Protein AF-A0A0D0HLS8-F1 (afdb_monomer)

Organism: NCBI:txid265546

pLDDT: mean 93.33, std 6.95, range [55.5, 98.62]

Foldseek 3Di:
DDPVVVVVVLVVDPVSVVVVVVVVVVQVVCCVVPVDGDDPVPDDPVRVVVVVVVVVVVVVVVVVVVVVVVVVVVVVVVVVVVVVVD

Mean predicted aligned error: 5.57 Å

Secondary structure (DSSP, 8-state):
--HHHHHHHHHHSHHHHHHHHHHHHHHHHHHHHHSS---GGGS-HHHHHHHHHHHHHHHHHHHHHHHHHHHHHHHHHHHHHHHTT-

Radius of gyration: 21.07 Å; Cα contacts (8 Å, |Δi|>4): 13; chains: 1; bounding box: 44×41×54 Å

Structure (mmCIF, N/CA/C/O backbone):
data_AF-A0A0D0HLS8-F1
#
_entry.id   AF-A0A0D0HLS8-F1
#
loop_
_atom_site.group_PDB
_atom_site.id
_atom_site.type_symbol
_atom_site.label_atom_id
_atom_site.label_alt_id
_atom_site.label_comp_id
_atom_site.label_asym_id
_atom_site.label_entity_id
_atom_site.label_seq_id
_atom_site.pdbx_PDB_ins_code
_atom_site.Cartn_x
_atom_site.Cartn_y
_atom_site.Cartn_z
_atom_site.occupancy
_atom_site.B_iso_or_equiv
_atom_site.auth_seq_id
_atom_site.auth_comp_id
_atom_site.auth_asym_id
_atom_site.auth_atom_id
_atom_site.pdbx_PDB_model_num
ATOM 1 N N . MET A 1 1 ? 10.831 -30.171 -1.092 1.00 67.69 1 MET A N 1
ATOM 2 C CA . MET A 1 1 ? 9.585 -29.433 -0.771 1.00 67.69 1 MET A CA 1
ATOM 3 C C . MET A 1 1 ? 9.016 -28.932 -2.093 1.00 67.69 1 MET A C 1
ATOM 5 O O . MET A 1 1 ? 9.802 -28.420 -2.878 1.00 67.69 1 MET A O 1
ATOM 9 N N . ASN A 1 2 ? 7.741 -29.172 -2.414 1.00 88.75 2 ASN A N 1
ATOM 10 C CA . ASN A 1 2 ? 7.169 -28.793 -3.719 1.00 88.75 2 ASN A CA 1
ATOM 11 C C . ASN A 1 2 ? 6.195 -27.610 -3.584 1.00 88.75 2 ASN A C 1
ATOM 13 O O . ASN A 1 2 ? 5.717 -27.325 -2.488 1.00 88.75 2 ASN A O 1
ATOM 17 N N . ALA A 1 3 ? 5.882 -26.936 -4.695 1.00 85.56 3 ALA A N 1
ATOM 18 C CA . ALA A 1 3 ? 5.000 -25.763 -4.701 1.00 85.56 3 ALA A CA 1
ATOM 19 C C . ALA A 1 3 ? 3.627 -26.038 -4.056 1.00 85.56 3 ALA A C 1
ATOM 21 O O . ALA A 1 3 ? 3.088 -25.195 -3.341 1.00 85.56 3 ALA A O 1
ATOM 22 N N . LYS A 1 4 ? 3.097 -27.256 -4.232 1.00 90.50 4 LYS A N 1
ATOM 23 C CA . LYS A 1 4 ? 1.830 -27.696 -3.629 1.00 90.50 4 LYS A CA 1
ATOM 24 C C . LYS A 1 4 ? 1.871 -27.656 -2.099 1.00 90.50 4 LYS A C 1
ATOM 26 O O . LYS A 1 4 ? 0.861 -27.349 -1.474 1.00 90.50 4 LYS A O 1
ATOM 31 N N . HIS A 1 5 ? 3.025 -27.942 -1.501 1.00 92.19 5 HIS A N 1
ATOM 32 C CA . HIS A 1 5 ? 3.199 -27.908 -0.056 1.00 92.19 5 HIS A CA 1
ATOM 33 C C . HIS A 1 5 ? 3.097 -26.480 0.505 1.00 92.19 5 HIS A C 1
ATOM 35 O O . HIS A 1 5 ? 2.256 -26.245 1.366 1.00 92.19 5 HIS A O 1
ATOM 41 N N . TRP A 1 6 ? 3.864 -25.508 -0.006 1.00 89.94 6 TRP A N 1
ATOM 42 C CA . TRP A 1 6 ? 3.768 -24.123 0.488 1.00 89.94 6 TRP A CA 1
ATOM 43 C C . TRP A 1 6 ? 2.419 -23.480 0.184 1.00 89.94 6 TRP A C 1
ATOM 45 O O . TRP A 1 6 ? 1.890 -22.760 1.024 1.00 89.94 6 TRP A O 1
ATOM 55 N N . MET A 1 7 ? 1.815 -23.793 -0.965 1.00 90.06 7 MET A N 1
ATOM 56 C CA . MET A 1 7 ? 0.477 -23.293 -1.280 1.00 90.06 7 MET A CA 1
ATOM 57 C C . MET A 1 7 ? -0.573 -23.799 -0.281 1.00 90.06 7 MET A C 1
ATOM 59 O O . MET A 1 7 ? -1.476 -23.059 0.102 1.00 90.06 7 MET A O 1
ATOM 63 N N . ASN A 1 8 ? -0.441 -25.044 0.187 1.00 93.19 8 ASN A N 1
ATOM 64 C CA . ASN A 1 8 ? -1.308 -25.578 1.233 1.00 93.19 8 ASN A CA 1
ATOM 65 C C . ASN A 1 8 ? -1.124 -24.832 2.565 1.00 93.19 8 ASN A C 1
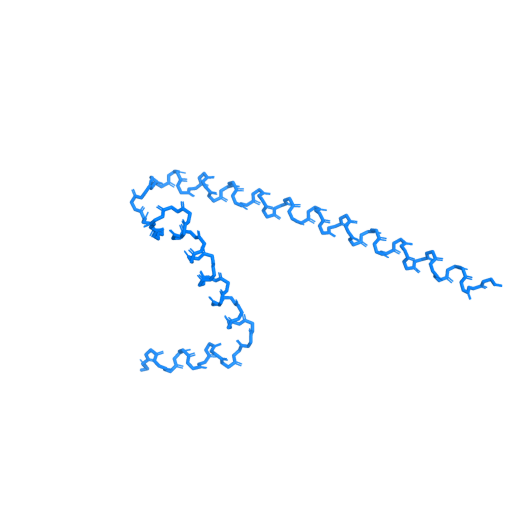ATOM 67 O O . ASN A 1 8 ? -2.111 -24.515 3.221 1.00 93.19 8 ASN A O 1
ATOM 71 N N . GLU A 1 9 ? 0.113 -24.508 2.947 1.00 93.06 9 GLU A N 1
ATOM 72 C CA . GLU A 1 9 ? 0.380 -23.745 4.176 1.00 93.06 9 GLU A CA 1
ATOM 73 C C . GLU A 1 9 ? -0.152 -22.305 4.105 1.00 93.06 9 GLU A C 1
ATOM 75 O O . GLU A 1 9 ? -0.780 -21.843 5.058 1.00 93.06 9 GLU A O 1
ATOM 80 N N . LEU A 1 10 ? -0.003 -21.622 2.962 1.00 92.69 10 LEU A N 1
ATOM 81 C CA . LEU A 1 10 ? -0.591 -20.292 2.749 1.00 92.69 10 LEU A CA 1
ATOM 82 C C . LEU A 1 10 ? -2.122 -20.328 2.876 1.00 92.69 10 LEU A C 1
ATOM 84 O O . LEU A 1 10 ? -2.704 -19.481 3.548 1.00 92.69 10 LEU A O 1
ATOM 88 N N . ASN A 1 11 ? -2.769 -21.346 2.299 1.00 91.88 11 ASN A N 1
ATOM 89 C CA . ASN A 1 11 ? -4.228 -21.480 2.301 1.00 91.88 11 ASN A CA 1
ATOM 90 C C . ASN A 1 11 ? -4.833 -21.803 3.676 1.00 91.88 11 ASN A C 1
ATOM 92 O O . ASN A 1 11 ? -5.995 -21.471 3.912 1.00 91.88 11 ASN A O 1
ATOM 96 N N . LYS A 1 12 ? -4.077 -22.439 4.580 1.00 95.44 12 LYS A N 1
ATOM 97 C CA . LYS A 1 12 ? -4.524 -22.693 5.962 1.00 95.44 12 LYS A CA 1
ATOM 98 C C . LYS A 1 12 ? -4.613 -21.409 6.787 1.00 95.44 12 LYS A C 1
ATOM 100 O O . LYS A 1 12 ? -5.404 -21.344 7.725 1.00 95.44 12 LYS A O 1
ATOM 105 N N . ASN A 1 13 ? -3.808 -20.397 6.463 1.00 96.44 13 ASN A N 1
ATOM 106 C CA . ASN A 1 13 ? -3.814 -19.121 7.165 1.00 96.44 13 ASN A CA 1
ATOM 107 C C . ASN A 1 13 ? -4.752 -18.130 6.461 1.00 96.44 13 ASN A C 1
ATOM 109 O O . ASN A 1 13 ? -4.471 -17.641 5.368 1.00 96.44 13 ASN A O 1
ATOM 113 N N . GLN A 1 14 ? -5.859 -17.783 7.121 1.00 95.62 14 GLN A N 1
ATOM 114 C CA . GLN A 1 14 ? -6.873 -16.902 6.543 1.00 95.62 14 GLN A CA 1
ATOM 115 C C . GLN A 1 14 ? -6.335 -15.505 6.183 1.00 95.62 14 GLN A C 1
ATOM 117 O O . GLN A 1 14 ? -6.778 -14.927 5.191 1.00 95.62 14 GLN A O 1
ATOM 122 N N . ILE A 1 15 ? -5.374 -14.968 6.942 1.00 95.81 15 ILE A N 1
ATOM 123 C CA . ILE A 1 15 ? -4.768 -13.657 6.662 1.00 95.81 15 ILE A CA 1
ATOM 124 C C . ILE A 1 15 ? -3.947 -13.731 5.374 1.00 95.81 15 ILE A C 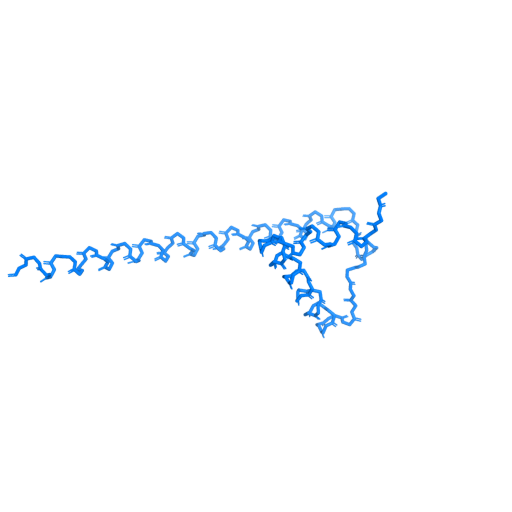1
ATOM 126 O O . ILE A 1 15 ? -4.131 -12.903 4.484 1.00 95.81 15 ILE A O 1
ATOM 130 N N . LEU A 1 16 ? -3.098 -14.752 5.232 1.00 95.50 16 LEU A N 1
ATOM 131 C CA . LEU A 1 16 ? -2.282 -14.933 4.026 1.00 95.50 16 LEU A CA 1
ATOM 132 C C . LEU A 1 16 ? -3.159 -15.169 2.793 1.00 95.50 16 LEU A C 1
ATOM 134 O O . LEU A 1 16 ? -2.936 -14.556 1.750 1.00 95.50 16 LEU A O 1
ATOM 138 N N . ARG A 1 17 ? -4.223 -15.965 2.937 1.00 94.75 17 ARG A N 1
ATOM 139 C CA . ARG A 1 17 ? -5.217 -16.176 1.879 1.00 94.75 17 ARG A CA 1
ATOM 140 C C . ARG A 1 17 ? -5.927 -14.882 1.469 1.00 94.75 17 ARG A C 1
ATOM 142 O O . ARG A 1 17 ? -6.207 -14.684 0.290 1.00 94.75 17 ARG A O 1
ATOM 149 N N . ASN A 1 18 ? -6.227 -13.991 2.414 1.00 95.25 18 ASN A N 1
ATOM 150 C CA . ASN A 1 18 ? -6.828 -12.693 2.100 1.00 95.25 18 ASN A CA 1
ATOM 151 C C . ASN A 1 18 ? -5.870 -11.804 1.296 1.00 95.25 18 ASN A C 1
ATOM 153 O O . ASN A 1 18 ? -6.302 -11.168 0.339 1.00 95.25 18 ASN A O 1
ATOM 157 N N . VAL A 1 19 ? -4.577 -11.800 1.638 1.00 96.06 19 VAL A N 1
ATOM 158 C CA . VAL A 1 19 ? -3.553 -11.064 0.879 1.00 96.06 19 VAL A CA 1
ATOM 159 C C . VAL A 1 19 ? -3.427 -11.610 -0.547 1.00 96.06 19 VAL A C 1
ATOM 161 O O . VAL A 1 19 ? -3.373 -10.826 -1.491 1.00 96.06 19 VAL A O 1
ATOM 164 N N . GLN A 1 20 ? -3.455 -12.935 -0.727 1.00 94.94 20 GLN A N 1
ATOM 165 C CA . GLN A 1 20 ? -3.449 -13.553 -2.061 1.00 94.94 20 GLN A CA 1
ATOM 166 C C . GLN A 1 20 ? -4.641 -13.094 -2.907 1.00 94.94 20 GLN A C 1
ATOM 168 O O . GLN A 1 20 ? -4.455 -12.617 -4.022 1.00 94.94 20 GLN A O 1
ATOM 173 N N . LYS A 1 21 ? -5.855 -13.146 -2.348 1.00 95.38 21 LYS A N 1
ATOM 174 C CA . LYS A 1 21 ? -7.062 -12.671 -3.041 1.00 95.38 21 LYS A CA 1
ATOM 175 C C . LYS A 1 21 ? -6.988 -11.194 -3.409 1.00 95.38 21 LYS A C 1
ATOM 177 O O . LYS A 1 21 ? -7.477 -10.800 -4.466 1.00 95.38 21 LYS A O 1
ATOM 182 N N . LEU A 1 22 ? -6.401 -10.369 -2.541 1.00 96.31 22 LEU A N 1
ATOM 183 C CA . LEU A 1 22 ? -6.213 -8.951 -2.828 1.00 96.31 22 LEU A CA 1
ATOM 184 C C . LEU A 1 22 ? -5.278 -8.759 -4.029 1.00 96.31 22 LEU A C 1
ATOM 186 O O . LEU A 1 22 ? -5.616 -7.999 -4.931 1.00 96.31 22 LEU A O 1
ATOM 190 N N . LEU A 1 23 ? -4.152 -9.479 -4.074 1.00 95.56 23 LEU A N 1
ATOM 191 C CA . LEU A 1 23 ? -3.224 -9.443 -5.207 1.00 95.56 23 LEU A CA 1
ATOM 192 C C . LEU A 1 23 ? -3.906 -9.868 -6.515 1.00 95.56 23 LEU A C 1
ATOM 194 O O . LEU A 1 23 ? -3.755 -9.188 -7.529 1.00 95.56 23 LEU A O 1
ATOM 198 N N . GLU A 1 24 ? -4.677 -10.956 -6.485 1.00 95.88 24 GLU A N 1
ATOM 199 C CA . GLU A 1 24 ? -5.443 -11.449 -7.637 1.00 95.88 24 GLU A CA 1
ATOM 200 C C . GLU A 1 24 ? -6.439 -10.389 -8.127 1.00 95.88 24 GLU A C 1
ATOM 202 O O . GLU A 1 24 ? -6.404 -10.000 -9.292 1.00 95.88 24 GLU A O 1
ATOM 207 N N . THR A 1 25 ? -7.249 -9.841 -7.216 1.00 96.44 25 THR A N 1
ATOM 208 C CA . THR A 1 25 ? -8.270 -8.827 -7.531 1.00 96.44 25 THR A CA 1
ATOM 209 C C . THR A 1 25 ? -7.653 -7.552 -8.110 1.00 96.44 25 THR A C 1
ATOM 211 O O . THR A 1 25 ? -8.178 -6.964 -9.052 1.00 96.44 25 THR A O 1
ATOM 214 N N . GLN A 1 26 ? -6.538 -7.083 -7.545 1.00 93.75 26 GLN A N 1
ATOM 215 C CA . GLN A 1 26 ? -5.862 -5.881 -8.039 1.00 93.75 26 GLN A CA 1
ATOM 216 C C . GLN A 1 26 ? -5.207 -6.122 -9.403 1.00 93.75 26 GLN A C 1
ATOM 218 O O . GLN A 1 26 ? -5.214 -5.230 -10.250 1.00 93.75 26 GLN A O 1
ATOM 223 N N . THR A 1 27 ? -4.696 -7.333 -9.634 1.00 95.00 27 THR A N 1
ATOM 224 C CA . THR A 1 27 ? -4.156 -7.743 -10.935 1.00 95.00 27 THR A CA 1
ATOM 225 C C . THR A 1 27 ? -5.254 -7.780 -11.995 1.00 95.00 27 THR A C 1
ATOM 227 O O . THR A 1 27 ? -5.063 -7.229 -13.075 1.00 95.00 27 THR A O 1
ATOM 230 N N . GLU A 1 28 ? -6.416 -8.358 -11.679 1.00 96.56 28 GLU A N 1
ATOM 231 C CA . GLU A 1 28 ? -7.584 -8.401 -12.567 1.00 96.56 28 GLU A CA 1
ATOM 232 C C . GLU A 1 28 ? -8.032 -6.990 -12.965 1.00 96.56 28 GLU A C 1
ATOM 234 O O . GLU A 1 28 ? -8.061 -6.673 -14.152 1.00 96.56 28 GLU A O 1
ATOM 239 N N . LYS A 1 29 ? -8.229 -6.092 -11.990 1.00 93.94 29 LYS A N 1
ATOM 240 C CA . LYS A 1 29 ? -8.548 -4.677 -12.259 1.00 93.94 29 LYS A CA 1
ATOM 241 C C . LYS A 1 29 ? -7.496 -3.983 -13.127 1.00 93.94 29 LYS A C 1
ATOM 243 O O . LYS A 1 29 ? -7.832 -3.157 -13.973 1.00 93.94 29 LYS A O 1
ATOM 248 N N . GLY A 1 30 ? -6.215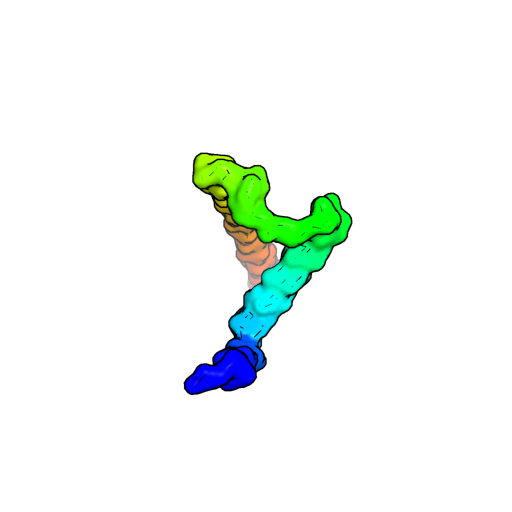 -4.279 -12.901 1.00 91.44 30 GLY A N 1
ATOM 249 C CA . GLY A 1 30 ? -5.119 -3.750 -13.711 1.00 91.44 30 GLY A CA 1
ATOM 250 C C . GLY A 1 30 ? -5.206 -4.216 -15.164 1.00 91.44 30 GLY A C 1
ATOM 251 O O . GLY A 1 30 ? -5.103 -3.399 -16.078 1.00 91.44 30 GLY A O 1
ATOM 252 N N . ILE A 1 31 ? -5.468 -5.507 -15.379 1.00 96.06 31 ILE A N 1
ATOM 253 C CA . ILE A 1 31 ? -5.655 -6.090 -16.712 1.00 96.06 31 ILE A CA 1
ATOM 254 C C . ILE A 1 31 ? -6.888 -5.492 -17.397 1.00 96.06 31 ILE A C 1
ATOM 256 O O . ILE A 1 31 ? -6.792 -5.104 -18.556 1.00 96.06 31 ILE A O 1
ATOM 260 N N . GLU A 1 32 ? -8.015 -5.353 -16.699 1.00 96.50 32 GLU A N 1
ATOM 261 C CA . GLU A 1 32 ? -9.227 -4.725 -17.245 1.00 96.50 32 GLU A CA 1
ATOM 262 C C . GLU A 1 32 ? -8.985 -3.268 -17.660 1.00 96.50 32 GLU A C 1
ATOM 264 O O . GLU A 1 32 ? -9.449 -2.832 -18.713 1.00 96.50 32 GLU A O 1
ATOM 269 N N . LYS A 1 33 ? -8.233 -2.509 -16.852 1.00 92.75 33 LYS A N 1
ATOM 270 C CA . LYS A 1 33 ? -7.986 -1.081 -17.086 1.00 92.75 33 LYS A CA 1
ATOM 271 C C . LYS A 1 33 ? -6.917 -0.809 -18.147 1.00 92.75 33 LYS A C 1
ATOM 273 O O . LYS A 1 33 ? -7.051 0.148 -18.907 1.00 92.75 33 LYS A O 1
ATOM 278 N N . TYR A 1 34 ? -5.846 -1.599 -18.177 1.00 91.69 34 TYR A N 1
ATOM 279 C CA . TYR A 1 34 ? -4.652 -1.325 -18.989 1.00 91.69 34 TYR A CA 1
ATOM 280 C C . TYR A 1 34 ? -4.384 -2.378 -20.073 1.00 91.69 34 TYR A C 1
ATOM 282 O O . TYR A 1 34 ? -3.461 -2.210 -20.868 1.00 91.69 34 TYR A O 1
ATOM 290 N N . GLY A 1 35 ? -5.150 -3.472 -20.111 1.00 94.31 35 GLY A N 1
ATOM 291 C CA . GLY A 1 35 ? -4.983 -4.577 -21.061 1.00 94.31 35 GLY A CA 1
ATOM 292 C C . GLY A 1 35 ? -3.742 -5.445 -20.821 1.00 94.31 35 GLY A C 1
ATOM 293 O O . GLY A 1 35 ? -3.454 -6.334 -21.620 1.00 94.31 35 GLY A O 1
ATOM 294 N N . LYS A 1 36 ? -2.982 -5.192 -19.748 1.00 90.75 36 LYS A N 1
ATOM 295 C CA . LYS A 1 36 ? -1.737 -5.897 -19.416 1.00 90.75 36 LYS A CA 1
ATOM 296 C C . LYS A 1 36 ? -1.526 -5.993 -17.908 1.00 90.75 36 LYS A C 1
ATOM 298 O O . LYS A 1 36 ? -2.047 -5.183 -17.145 1.00 90.75 36 LYS A O 1
ATOM 303 N N . THR A 1 37 ? -0.731 -6.978 -17.497 1.00 92.62 37 THR A N 1
ATOM 304 C CA . THR A 1 37 ? -0.188 -7.047 -16.133 1.00 92.62 37 THR A CA 1
ATOM 305 C C . THR A 1 37 ? 1.033 -6.133 -15.985 1.00 92.62 37 THR A C 1
ATOM 307 O O . THR A 1 37 ? 1.526 -5.576 -16.969 1.00 92.62 37 THR A O 1
ATOM 310 N N . VAL A 1 38 ? 1.535 -6.001 -14.757 1.00 89.88 38 VAL A N 1
ATOM 311 C CA . VAL A 1 38 ? 2.767 -5.272 -14.445 1.00 89.88 38 VAL A CA 1
ATOM 312 C C . VAL A 1 38 ? 3.928 -5.830 -15.271 1.00 89.88 38 VAL A C 1
ATOM 314 O O . VAL A 1 38 ? 4.296 -6.996 -15.129 1.00 89.88 38 VAL A O 1
ATOM 317 N N . ASN A 1 3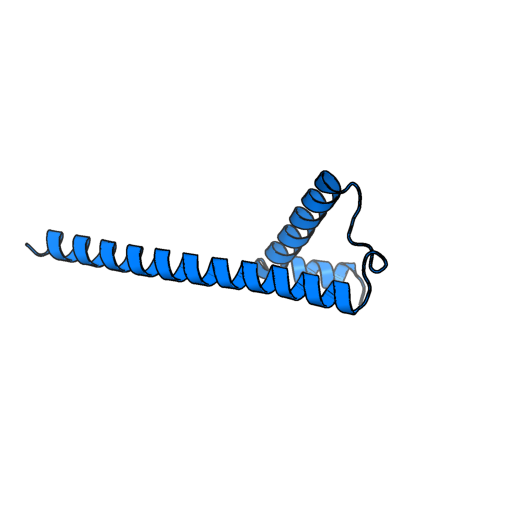9 ? 4.527 -4.989 -16.113 1.00 90.69 39 ASN A N 1
ATOM 318 C CA . ASN A 1 39 ? 5.747 -5.316 -16.838 1.00 90.69 39 ASN A CA 1
ATOM 319 C C . ASN A 1 39 ? 6.926 -4.553 -16.207 1.00 90.69 39 ASN A C 1
ATOM 321 O O . ASN A 1 39 ? 6.916 -3.323 -16.222 1.00 90.69 39 ASN A O 1
ATOM 325 N N . PRO A 1 40 ? 7.962 -5.237 -15.686 1.00 90.19 40 PRO A N 1
ATOM 326 C CA . PRO A 1 40 ? 9.129 -4.582 -15.088 1.00 90.19 40 PRO A CA 1
ATOM 327 C C . PRO A 1 40 ? 9.828 -3.565 -16.004 1.00 90.19 40 PRO A C 1
ATOM 329 O O . PRO A 1 40 ? 10.470 -2.644 -15.504 1.00 90.19 40 PRO A O 1
ATOM 332 N N . SER A 1 41 ? 9.692 -3.713 -17.327 1.00 93.75 41 SER A N 1
ATOM 333 C CA . SER A 1 41 ? 10.251 -2.800 -18.330 1.00 93.75 41 SER A CA 1
ATOM 334 C C . SER A 1 41 ? 9.409 -1.547 -18.595 1.00 93.75 41 SER A C 1
ATOM 336 O O . SER A 1 41 ? 9.847 -0.7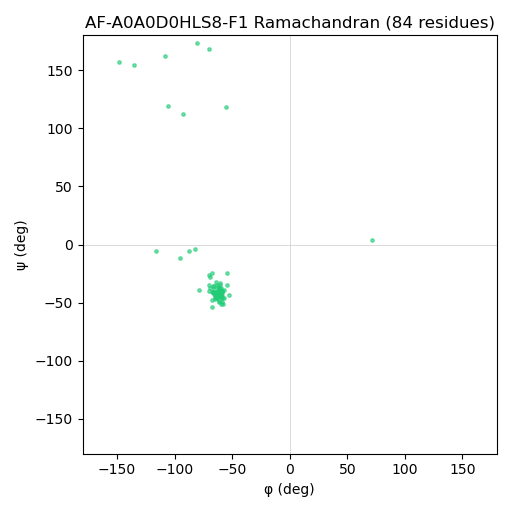02 -19.370 1.00 93.75 41 SER A O 1
ATOM 338 N N . ASP A 1 42 ? 8.225 -1.407 -17.986 1.00 91.12 42 ASP A N 1
ATOM 339 C CA . ASP A 1 42 ? 7.354 -0.239 -18.190 1.00 91.12 42 ASP A CA 1
ATOM 340 C C . ASP A 1 42 ? 7.951 1.056 -17.616 1.00 91.12 42 ASP A C 1
ATOM 342 O O . ASP A 1 42 ? 7.630 2.141 -18.098 1.00 91.12 42 ASP A O 1
ATOM 346 N N . TYR A 1 43 ? 8.847 0.952 -16.627 1.00 93.50 43 TYR A N 1
ATOM 347 C CA . TYR A 1 43 ? 9.486 2.103 -15.991 1.00 93.50 43 TYR A CA 1
ATOM 348 C C . TYR A 1 43 ? 10.990 1.906 -15.808 1.00 93.50 43 TYR A C 1
ATOM 350 O O . TYR A 1 43 ? 11.498 0.792 -15.667 1.00 93.50 43 TYR A O 1
ATOM 358 N N . THR A 1 44 ? 11.710 3.028 -15.754 1.00 97.00 44 THR A N 1
ATOM 359 C CA . THR A 1 44 ? 13.082 3.058 -15.236 1.00 97.00 44 THR A CA 1
ATOM 360 C C . THR A 1 44 ? 13.072 2.827 -13.724 1.00 97.00 44 THR A C 1
ATOM 362 O O . THR A 1 44 ? 12.031 2.914 -13.075 1.00 97.00 44 THR A O 1
ATOM 365 N N . PHE A 1 45 ? 14.243 2.588 -13.131 1.00 96.31 45 PHE A N 1
ATOM 366 C CA . PHE A 1 45 ? 14.368 2.506 -11.674 1.00 96.31 45 PHE A CA 1
ATOM 367 C C . PHE A 1 45 ? 13.778 3.737 -10.960 1.00 96.31 45 PHE A C 1
ATOM 369 O O . PHE A 1 45 ? 13.038 3.581 -9.993 1.00 96.31 45 PHE A O 1
ATOM 376 N N . LEU A 1 46 ? 14.050 4.948 -11.465 1.00 98.00 46 LEU A N 1
ATOM 377 C CA . LEU A 1 46 ? 13.496 6.177 -10.891 1.00 98.00 46 LEU A CA 1
ATOM 378 C C . LEU A 1 46 ? 11.972 6.239 -11.051 1.00 98.00 46 LEU A C 1
ATOM 380 O O . LEU A 1 46 ? 11.290 6.541 -10.082 1.00 98.00 46 LEU A O 1
ATOM 384 N N . GLY A 1 47 ? 11.436 5.871 -12.220 1.00 97.31 47 GLY A N 1
ATOM 385 C CA . GLY A 1 47 ? 9.986 5.841 -12.435 1.00 97.31 47 GLY A CA 1
ATOM 386 C C . GLY A 1 47 ? 9.274 4.871 -11.487 1.00 97.31 47 GLY A C 1
ATOM 387 O O . GLY A 1 47 ? 8.244 5.208 -10.913 1.00 97.31 47 GLY A O 1
ATOM 388 N N . TRP A 1 48 ? 9.863 3.698 -11.229 1.00 96.75 48 TRP A N 1
ATOM 389 C CA . TRP A 1 48 ? 9.351 2.769 -10.217 1.00 96.75 48 TRP A CA 1
ATOM 390 C C . TRP A 1 48 ? 9.322 3.381 -8.810 1.00 96.75 48 TRP A C 1
ATOM 392 O O . TRP A 1 48 ? 8.349 3.183 -8.081 1.00 96.75 48 TRP A O 1
ATOM 402 N N . LEU A 1 49 ? 10.357 4.134 -8.427 1.00 98.06 49 LEU A N 1
ATOM 403 C CA . LEU A 1 49 ? 10.392 4.826 -7.136 1.00 98.06 49 LEU A CA 1
ATOM 404 C C . LEU A 1 49 ? 9.363 5.956 -7.053 1.00 98.06 49 LEU A C 1
ATOM 406 O O . LEU A 1 49 ? 8.710 6.095 -6.023 1.00 98.06 49 LEU A O 1
ATOM 410 N N . GLU A 1 50 ? 9.188 6.733 -8.119 1.00 98.12 50 GLU A N 1
ATOM 411 C CA . GLU A 1 50 ? 8.191 7.807 -8.179 1.00 98.12 50 GLU A CA 1
ATOM 412 C C . GLU A 1 50 ? 6.764 7.253 -8.068 1.00 98.12 50 GLU A C 1
ATOM 414 O O . GLU A 1 50 ? 5.958 7.779 -7.300 1.00 98.12 50 GLU A O 1
ATOM 419 N N . HIS A 1 51 ? 6.459 6.145 -8.753 1.00 94.81 51 HIS A N 1
ATOM 420 C CA . HIS A 1 51 ? 5.175 5.456 -8.600 1.00 94.81 51 HIS A CA 1
ATOM 421 C C . HIS A 1 51 ? 4.970 4.939 -7.177 1.00 94.81 51 HIS A C 1
ATOM 423 O O . HIS A 1 51 ? 3.914 5.159 -6.592 1.00 94.81 51 HIS A O 1
ATOM 429 N N . LEU A 1 52 ? 5.989 4.315 -6.579 1.00 96.62 52 LEU A N 1
ATOM 430 C CA . LEU A 1 52 ? 5.911 3.881 -5.186 1.00 96.62 52 LEU A CA 1
ATOM 431 C C . LEU A 1 52 ? 5.649 5.061 -4.237 1.00 96.62 52 LEU A C 1
ATOM 433 O O . LEU A 1 52 ? 4.841 4.933 -3.322 1.00 96.62 52 LEU A O 1
ATOM 437 N N . GLN A 1 53 ? 6.297 6.209 -4.447 1.00 98.56 53 GLN A N 1
ATOM 438 C CA . GLN A 1 53 ? 6.060 7.408 -3.641 1.00 98.56 53 GLN A CA 1
ATOM 439 C C . GLN A 1 53 ? 4.608 7.887 -3.738 1.00 98.56 53 GLN A C 1
ATOM 441 O O . GLN A 1 53 ? 4.023 8.225 -2.711 1.00 98.56 53 GLN A O 1
ATOM 446 N N . GLN A 1 54 ? 4.015 7.881 -4.936 1.00 97.88 54 GLN A N 1
ATOM 447 C CA . GLN A 1 54 ? 2.604 8.238 -5.134 1.00 97.88 54 GLN A CA 1
ATOM 448 C C . GLN A 1 54 ? 1.675 7.286 -4.366 1.00 97.88 54 GLN A C 1
ATOM 450 O O . GLN A 1 54 ? 0.853 7.742 -3.575 1.00 97.88 54 GLN A O 1
ATOM 455 N N . GLU A 1 55 ? 1.881 5.973 -4.493 1.00 96.31 55 GLU A N 1
ATOM 456 C CA . GLU A 1 55 ? 1.089 4.961 -3.774 1.00 96.31 55 GLU A CA 1
ATOM 457 C C . GLU A 1 55 ? 1.257 5.065 -2.242 1.00 96.31 55 GLU A C 1
ATOM 459 O O . GLU A 1 55 ? 0.315 4.858 -1.474 1.00 96.31 55 GLU A O 1
ATOM 464 N N . MET A 1 56 ? 2.450 5.432 -1.757 1.00 98.31 56 MET A N 1
ATOM 465 C CA . MET A 1 56 ? 2.678 5.696 -0.331 1.00 98.31 56 MET A CA 1
ATOM 466 C C . MET A 1 56 ? 1.927 6.939 0.162 1.00 98.31 56 MET A C 1
ATOM 468 O O . MET A 1 56 ? 1.449 6.946 1.298 1.00 98.31 56 MET A O 1
ATOM 472 N N . VAL A 1 57 ? 1.802 7.982 -0.664 1.00 98.38 57 VAL A N 1
ATOM 473 C CA . VAL A 1 57 ? 0.977 9.154 -0.337 1.00 98.38 57 VAL A CA 1
ATOM 474 C C . VAL A 1 57 ? -0.498 8.761 -0.249 1.00 98.38 57 VAL A C 1
ATOM 476 O O . VAL A 1 57 ? -1.153 9.135 0.724 1.00 98.38 57 VAL A O 1
ATOM 479 N N . ASP A 1 58 ? -1.006 7.943 -1.173 1.00 96.81 58 ASP A N 1
ATOM 480 C CA . ASP A 1 58 ? -2.383 7.431 -1.113 1.00 96.81 58 ASP A CA 1
ATOM 481 C C . ASP A 1 58 ? -2.640 6.631 0.177 1.00 96.81 58 ASP A C 1
ATOM 483 O O . ASP A 1 58 ? -3.664 6.810 0.847 1.00 96.81 58 ASP A O 1
ATOM 487 N N . ALA A 1 59 ? -1.672 5.815 0.608 1.00 97.75 59 ALA A N 1
ATOM 488 C CA . ALA A 1 59 ? -1.745 5.114 1.889 1.00 97.75 59 ALA A CA 1
ATOM 489 C C . 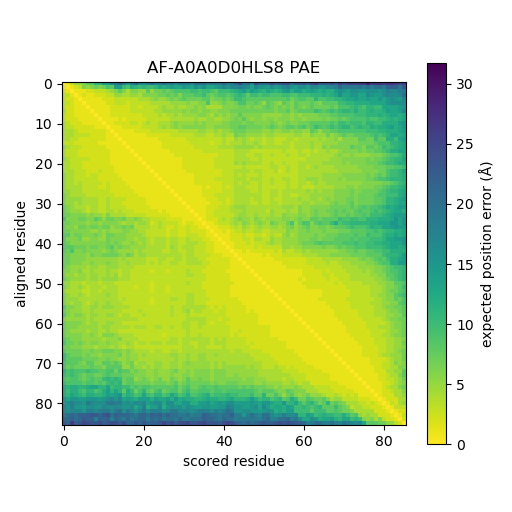ALA A 1 59 ? -1.800 6.079 3.092 1.00 97.75 59 ALA A C 1
ATOM 491 O O . ALA A 1 59 ? -2.579 5.860 4.025 1.00 97.75 59 ALA A O 1
ATOM 492 N N . ILE A 1 60 ? -1.020 7.167 3.073 1.00 98.44 60 ILE A N 1
ATOM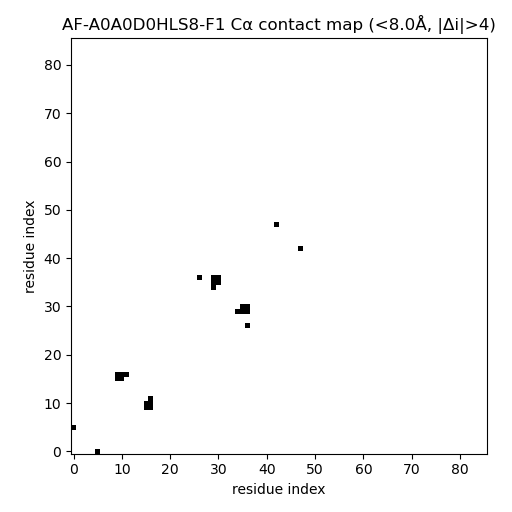 493 C CA . ILE A 1 60 ? -1.058 8.212 4.111 1.00 98.44 60 ILE A CA 1
ATOM 494 C C . ILE A 1 60 ? -2.433 8.893 4.149 1.00 98.44 60 ILE A C 1
ATOM 496 O O . ILE A 1 60 ? -2.977 9.107 5.235 1.00 98.44 60 ILE A O 1
ATOM 500 N N . VAL A 1 61 ? -3.036 9.178 2.991 1.00 98.38 61 VAL A N 1
ATOM 501 C CA . VAL A 1 61 ? -4.395 9.737 2.912 1.00 98.38 61 VAL A CA 1
ATOM 502 C C . VAL A 1 61 ? -5.407 8.804 3.583 1.00 98.38 61 VAL A C 1
ATOM 504 O O . VAL A 1 61 ? -6.229 9.266 4.379 1.00 98.38 61 VAL A O 1
ATOM 507 N N . TYR A 1 62 ? -5.331 7.490 3.345 1.00 98.00 62 TYR A N 1
ATOM 508 C CA . TYR A 1 62 ? -6.204 6.530 4.031 1.00 98.00 62 TYR A CA 1
ATOM 509 C C . TYR A 1 62 ? -6.001 6.514 5.547 1.00 98.00 62 TYR A C 1
ATOM 511 O O . TYR A 1 62 ? -6.989 6.465 6.283 1.00 98.00 62 TYR A O 1
ATOM 519 N N . CYS A 1 63 ? -4.764 6.623 6.034 1.00 98.38 63 CYS A N 1
ATOM 520 C CA . CYS A 1 63 ? -4.496 6.754 7.466 1.00 98.38 63 CYS A CA 1
ATOM 521 C C . CYS A 1 63 ? -5.185 7.988 8.072 1.00 98.38 63 CYS A C 1
ATOM 523 O O . CYS A 1 63 ? -5.837 7.870 9.111 1.00 98.38 63 CYS A O 1
ATOM 525 N N . GLU A 1 64 ? -5.104 9.154 7.423 1.00 98.62 64 GLU A N 1
ATOM 526 C CA . GLU A 1 64 ? -5.762 10.375 7.912 1.00 98.62 64 GLU A CA 1
ATOM 527 C C . GLU A 1 64 ? -7.292 10.255 7.911 1.00 98.62 64 GLU A C 1
ATOM 529 O O . GLU A 1 64 ? -7.944 10.615 8.896 1.00 98.62 64 GLU A O 1
ATOM 534 N N . VAL A 1 65 ? -7.878 9.666 6.865 1.00 98.38 65 VAL A N 1
ATOM 535 C CA . VAL A 1 65 ? -9.324 9.394 6.818 1.00 98.38 65 VAL A CA 1
ATOM 536 C C . VAL A 1 65 ? -9.749 8.469 7.960 1.00 98.38 65 VAL A C 1
ATOM 538 O O . VAL A 1 65 ? -10.764 8.721 8.612 1.00 98.38 65 VAL A O 1
ATOM 541 N N . LEU A 1 66 ? -8.993 7.401 8.230 1.00 98.44 66 LEU A N 1
ATOM 542 C CA . LEU A 1 66 ? -9.308 6.458 9.305 1.00 98.44 66 LEU A CA 1
ATOM 543 C C . LEU A 1 66 ? -9.190 7.104 10.687 1.00 98.44 66 LEU A C 1
ATOM 545 O O . LEU A 1 66 ? -10.078 6.908 11.516 1.00 98.44 66 LEU A O 1
ATOM 549 N N . LYS A 1 67 ? -8.159 7.927 10.921 1.00 97.75 67 LYS A N 1
ATOM 550 C CA . LYS A 1 67 ? -8.026 8.722 12.152 1.00 97.75 67 LYS A CA 1
ATOM 551 C C . LYS A 1 67 ? -9.241 9.623 12.367 1.00 97.75 67 LYS A C 1
ATOM 553 O O . LYS A 1 67 ? -9.797 9.640 13.464 1.00 97.75 67 LYS A O 1
ATOM 558 N N . PHE A 1 68 ? -9.681 10.324 11.321 1.00 98.06 68 PHE A N 1
ATOM 559 C CA . PHE A 1 68 ? -10.866 11.179 11.383 1.00 98.06 68 PHE A CA 1
ATOM 560 C C . PHE A 1 68 ? -12.133 10.379 11.714 1.00 98.06 68 PHE A C 1
ATOM 562 O O . PHE A 1 68 ? -12.868 10.729 12.638 1.00 98.06 68 PHE A O 1
ATOM 569 N N . LYS A 1 69 ? -12.371 9.266 11.006 1.00 98.06 69 LYS A N 1
ATOM 570 C CA . LYS A 1 69 ? -13.533 8.398 11.253 1.00 98.06 69 LYS A CA 1
ATOM 571 C C . LYS A 1 69 ? -13.537 7.828 12.667 1.00 98.06 69 LYS A C 1
ATOM 573 O O . LYS A 1 69 ? -14.585 7.797 13.302 1.00 98.06 69 LYS A O 1
ATOM 578 N N . TYR A 1 70 ? -12.381 7.405 13.168 1.00 97.81 70 TYR A N 1
ATOM 579 C CA . TYR A 1 70 ? -12.252 6.894 14.526 1.00 97.81 70 TYR A CA 1
ATOM 580 C C . TYR A 1 70 ? -12.570 7.968 15.573 1.00 97.81 70 TYR A C 1
ATOM 582 O O . TYR A 1 70 ? -13.358 7.720 16.480 1.00 97.81 70 TYR A O 1
ATOM 590 N N . ALA A 1 71 ? -12.032 9.183 15.418 1.00 97.06 71 ALA A N 1
ATOM 591 C CA . ALA A 1 71 ? -12.344 10.296 16.314 1.00 97.06 71 ALA A CA 1
ATOM 592 C C . ALA A 1 71 ? -13.851 10.614 16.340 1.00 97.06 71 ALA A C 1
ATOM 594 O O . ALA A 1 71 ? -14.412 10.857 17.408 1.00 97.06 71 ALA A O 1
ATOM 595 N N . TYR A 1 72 ? -14.511 10.560 15.180 1.00 96.44 72 TYR A N 1
ATOM 596 C CA . TYR A 1 72 ? -15.959 10.728 15.078 1.00 96.44 72 TYR A CA 1
ATOM 597 C C . TYR A 1 72 ? -16.735 9.618 15.804 1.00 96.44 72 TYR A C 1
ATOM 599 O O . TYR A 1 72 ? -17.652 9.918 16.565 1.00 96.44 72 TYR A O 1
ATOM 607 N N . LEU A 1 73 ? -16.348 8.350 15.628 1.00 97.31 73 LEU A N 1
ATOM 608 C CA . LEU A 1 73 ? -16.973 7.217 16.323 1.00 97.31 73 LEU A CA 1
ATOM 609 C C . LEU A 1 73 ? -16.855 7.350 17.847 1.00 97.31 73 LEU A C 1
ATOM 611 O O . LEU A 1 73 ? -17.854 7.229 18.548 1.00 97.31 73 LEU A O 1
ATOM 615 N N . VAL A 1 74 ? -15.670 7.703 18.348 1.00 96.75 74 VAL A N 1
ATOM 616 C CA . VAL A 1 74 ? -15.445 7.940 19.783 1.00 96.75 74 VAL A CA 1
ATOM 617 C C . VAL A 1 74 ? -16.309 9.093 20.309 1.00 96.75 74 VAL A C 1
ATOM 619 O O . VAL A 1 74 ? -16.789 9.041 21.440 1.00 96.75 74 VAL A O 1
ATOM 622 N N . ALA A 1 75 ? -16.519 10.149 19.517 1.00 95.75 75 ALA A N 1
ATOM 623 C CA . ALA A 1 75 ? -17.401 11.248 19.905 1.00 95.75 75 ALA A CA 1
ATOM 624 C C . ALA A 1 75 ? -18.873 10.806 19.988 1.00 95.75 75 ALA A C 1
ATOM 626 O O . ALA A 1 75 ? -19.563 11.180 20.934 1.00 95.75 75 ALA A O 1
ATOM 627 N N . LEU A 1 76 ? -19.342 9.985 19.040 1.00 95.25 76 LEU A N 1
ATOM 628 C CA . LEU A 1 76 ? -20.698 9.428 19.065 1.00 95.25 76 LEU A CA 1
ATOM 629 C C . LEU A 1 76 ? -20.931 8.503 20.264 1.00 95.25 76 LEU A C 1
ATOM 631 O O . LEU A 1 76 ? -21.982 8.589 20.895 1.00 95.25 76 LEU A O 1
ATOM 635 N N . GLU A 1 77 ? -19.962 7.649 20.594 1.00 95.00 77 GLU A N 1
ATOM 636 C CA . GLU A 1 77 ? -20.052 6.751 21.752 1.00 95.00 77 GLU A CA 1
ATOM 637 C C . GLU A 1 77 ? -20.209 7.530 23.064 1.00 95.00 77 GLU A C 1
ATOM 639 O O . GLU A 1 77 ? -21.049 7.169 23.885 1.00 95.00 77 GLU A O 1
ATOM 644 N N . LYS A 1 78 ? -19.470 8.637 23.229 1.00 93.00 78 LYS A N 1
ATOM 645 C CA . LYS A 1 78 ? -19.589 9.521 24.402 1.00 93.00 78 LYS A CA 1
ATOM 646 C C . LYS A 1 78 ? -20.954 10.200 24.488 1.00 93.00 78 LYS A C 1
ATOM 648 O O . LYS A 1 78 ? -21.588 10.176 25.533 1.00 93.00 78 LYS A O 1
ATOM 653 N N . LEU A 1 79 ? -21.443 10.754 23.377 1.00 90.75 79 LEU A N 1
ATOM 654 C CA . LEU A 1 79 ? -22.774 11.368 23.353 1.00 90.75 79 LEU A CA 1
ATOM 655 C C . LEU A 1 79 ? -23.866 10.355 23.718 1.00 90.75 79 LEU A C 1
ATOM 657 O O . LEU A 1 79 ? -24.805 10.689 24.433 1.00 90.75 79 LEU A O 1
ATOM 661 N N . HIS A 1 80 ? -23.742 9.112 23.249 1.00 89.62 80 HIS A N 1
ATOM 662 C CA . HIS A 1 80 ? -24.697 8.061 23.583 1.00 89.62 80 HIS A CA 1
ATOM 663 C C . HIS A 1 80 ? -24.615 7.632 25.055 1.00 89.62 80 HIS A C 1
ATOM 665 O O . HIS A 1 80 ? -25.652 7.365 25.658 1.00 89.62 80 HIS A O 1
ATOM 671 N N . SER A 1 81 ? -23.418 7.572 25.652 1.00 86.75 81 SER A N 1
ATOM 672 C CA . SER A 1 81 ? -23.285 7.270 27.082 1.00 86.75 81 SER A CA 1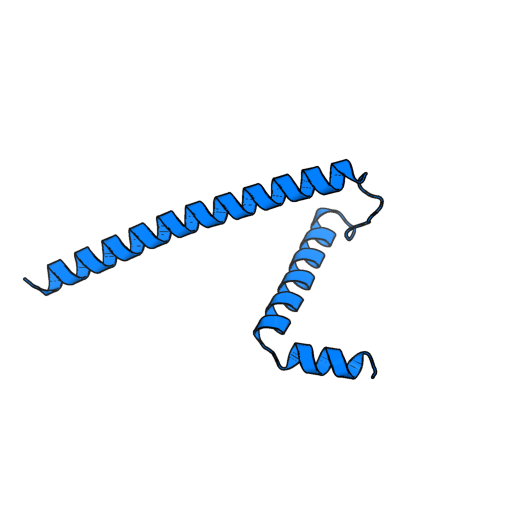
ATOM 673 C C . SER A 1 81 ? -23.872 8.365 27.965 1.00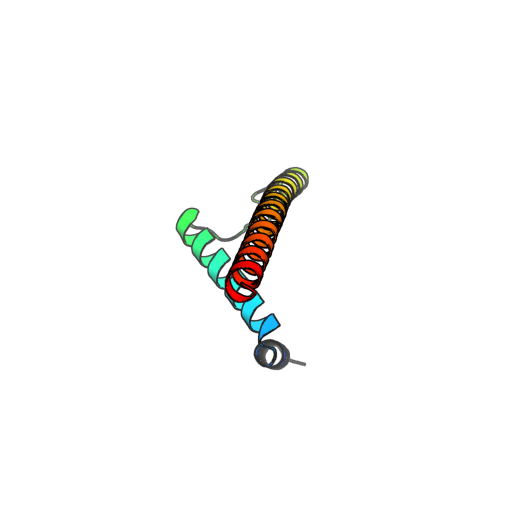 86.75 81 SER A C 1
ATOM 675 O O . SER A 1 81 ? -24.513 8.042 28.960 1.00 86.75 81 SER A O 1
ATOM 677 N N . ASP A 1 82 ? -23.695 9.630 27.584 1.00 83.31 82 ASP A N 1
ATOM 678 C CA . ASP A 1 82 ? -24.160 10.774 28.372 1.00 83.31 82 ASP A CA 1
ATOM 679 C C . ASP A 1 82 ? -25.695 10.880 28.350 1.00 83.31 82 ASP A C 1
ATOM 681 O O . ASP A 1 82 ? -26.309 11.081 29.392 1.00 83.31 82 ASP A O 1
ATOM 685 N N . VAL A 1 83 ? -26.334 10.633 27.196 1.00 83.12 83 VAL A N 1
ATOM 686 C CA . VAL A 1 83 ? -27.807 10.609 27.065 1.00 83.12 83 VAL A CA 1
ATOM 687 C C . VAL A 1 83 ? -28.460 9.483 27.874 1.00 83.12 83 VAL A C 1
ATOM 689 O O . VAL A 1 83 ? -29.584 9.638 28.331 1.00 83.12 83 VAL A O 1
ATOM 692 N N . ASN A 1 84 ? -27.787 8.343 28.044 1.00 74.38 84 ASN A N 1
ATOM 693 C CA . ASN A 1 84 ? -28.326 7.209 28.803 1.00 74.38 84 ASN A CA 1
ATOM 694 C C . ASN A 1 84 ? -28.019 7.283 30.313 1.00 74.38 84 ASN A C 1
ATOM 696 O O . ASN A 1 84 ? -28.439 6.395 31.058 1.00 74.38 84 ASN A O 1
ATOM 700 N N . ALA A 1 85 ? -27.226 8.268 30.749 1.00 69.62 85 ALA A N 1
ATOM 701 C CA . ALA A 1 85 ? -26.871 8.487 32.150 1.00 69.62 85 ALA A CA 1
ATOM 702 C C . ALA A 1 85 ? -27.781 9.516 32.855 1.00 69.62 85 ALA A C 1
ATOM 704 O O . ALA A 1 85 ? -27.728 9.608 34.084 1.00 69.62 85 ALA A O 1
ATOM 705 N N . GLU A 1 86 ? -28.598 10.256 32.095 1.00 55.50 86 GLU A N 1
ATOM 706 C CA . GLU A 1 86 ? -29.672 11.154 32.561 1.00 55.50 86 GLU A CA 1
ATOM 707 C C . GLU A 1 86 ? -31.040 10.452 32.574 1.00 55.50 86 GLU A C 1
ATOM 709 O O . GLU A 1 86 ? -31.830 10.741 33.504 1.00 55.50 86 GLU A O 1
#

Solvent-accessible surface area (backbone atoms only — not comparable to full-atom values): 4978 Å² total; per-residue (Å²): 138,55,74,71,56,57,52,52,59,41,62,72,35,67,68,55,39,50,52,52,50,49,54,52,54,54,47,51,55,39,29,74,74,68,76,43,73,94,54,83,83,79,45,54,77,66,51,51,50,52,53,50,51,53,55,51,49,53,52,49,51,52,50,54,53,49,54,51,53,50,54,51,51,56,51,51,55,50,56,53,53,57,66,74,73,110

Sequence (86 aa):
MNAKHWMNELNKNQILRNVQKLLETQTEKGIEKYGKTVNPSDYTFLGWLEHLQQEMVDAIVYCEVLKFKYAYLVALEKLHSDVNAE